Protein AF-A0A939UZB9-F1 (afdb_monomer_lite)

pLDDT: mean 83.92, std 12.95, range [32.62, 92.62]

Structure (mmCIF, N/CA/C/O backbone):
data_AF-A0A939UZB9-F1
#
_entry.id   AF-A0A939UZB9-F1
#
loop_
_atom_site.group_PDB
_atom_site.id
_atom_site.type_symbol
_atom_site.label_atom_id
_atom_site.label_alt_id
_atom_site.label_comp_id
_atom_site.label_asym_id
_atom_site.label_entity_id
_atom_site.label_seq_id
_atom_site.pdbx_PDB_ins_code
_atom_site.Cartn_x
_atom_site.Cartn_y
_atom_site.Cartn_z
_atom_site.occupancy
_atom_site.B_iso_or_equiv
_atom_site.auth_seq_id
_atom_site.auth_comp_id
_atom_site.auth_asym_id
_atom_site.auth_atom_id
_atom_site.pdbx_PDB_model_num
ATOM 1 N N . MET A 1 1 ? -19.528 1.498 -3.788 1.00 32.62 1 MET A N 1
ATOM 2 C CA . MET A 1 1 ? -19.220 1.704 -2.357 1.00 32.62 1 MET A CA 1
ATOM 3 C C . MET A 1 1 ? -17.710 1.573 -2.183 1.00 32.62 1 MET A C 1
ATOM 5 O O . MET A 1 1 ? -17.194 0.469 -2.297 1.00 32.62 1 MET A O 1
ATOM 9 N N . ALA A 1 2 ? -16.983 2.690 -2.074 1.00 37.97 2 ALA A N 1
ATOM 10 C CA . ALA A 1 2 ? -15.524 2.686 -1.934 1.00 37.97 2 ALA A CA 1
ATOM 11 C C . ALA A 1 2 ? -15.168 2.285 -0.496 1.00 37.97 2 ALA A C 1
ATOM 13 O O . ALA A 1 2 ? -15.452 3.019 0.446 1.00 37.97 2 ALA A O 1
ATOM 14 N N . LYS A 1 3 ? -14.648 1.065 -0.334 1.00 42.09 3 LYS A N 1
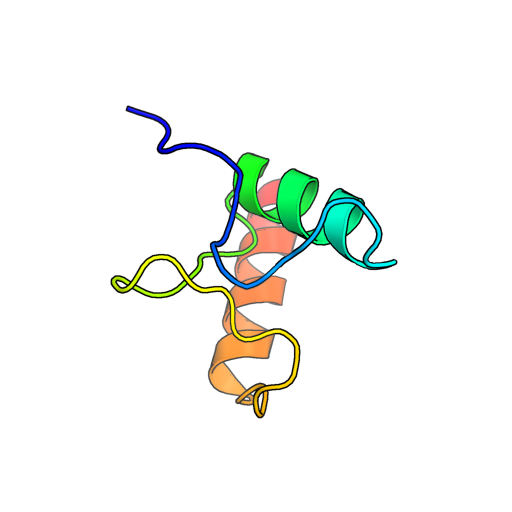ATOM 15 C CA . LYS A 1 3 ? -14.314 0.481 0.965 1.00 42.09 3 LYS A CA 1
ATOM 16 C C . LYS A 1 3 ? -13.044 1.146 1.496 1.00 42.09 3 LYS A C 1
ATOM 18 O O . LYS A 1 3 ? -12.043 1.205 0.790 1.00 42.09 3 LYS A O 1
ATOM 23 N N . THR A 1 4 ? -13.158 1.650 2.718 1.00 47.47 4 THR A N 1
ATOM 24 C CA . THR A 1 4 ? -12.199 2.416 3.514 1.00 47.47 4 THR A CA 1
ATOM 25 C C . THR A 1 4 ? -10.735 2.126 3.189 1.00 47.47 4 THR A C 1
ATOM 27 O O . THR A 1 4 ? -10.256 1.000 3.310 1.00 47.47 4 THR A O 1
ATOM 30 N N . THR A 1 5 ? -10.042 3.190 2.801 1.00 61.50 5 THR A N 1
ATOM 31 C CA . THR A 1 5 ? -8.609 3.346 2.551 1.00 61.50 5 THR A CA 1
ATOM 32 C C . THR A 1 5 ? -7.797 3.129 3.825 1.00 61.50 5 THR A C 1
ATOM 34 O O . THR A 1 5 ? -7.194 4.038 4.373 1.00 61.50 5 THR A O 1
ATOM 37 N N . SER A 1 6 ? -7.816 1.924 4.379 1.00 70.31 6 SER A N 1
ATOM 38 C CA . SER A 1 6 ? -6.875 1.520 5.422 1.00 70.31 6 SER A CA 1
ATOM 39 C C . SER A 1 6 ? -6.795 0.009 5.482 1.00 70.31 6 SER A C 1
ATOM 41 O O . SER A 1 6 ? -7.804 -0.685 5.604 1.00 70.31 6 SER A O 1
ATOM 43 N N . PHE A 1 7 ? -5.570 -0.487 5.381 1.00 85.06 7 PHE A N 1
ATOM 44 C CA . PHE A 1 7 ? -5.250 -1.892 5.557 1.00 85.06 7 PHE A CA 1
ATOM 45 C C . PHE A 1 7 ? -4.880 -2.121 7.021 1.00 85.06 7 PHE A C 1
ATOM 47 O O . PHE A 1 7 ? -4.196 -1.293 7.619 1.00 85.06 7 PHE A O 1
ATOM 54 N N . LYS A 1 8 ? -5.332 -3.233 7.610 1.00 87.56 8 LYS A N 1
ATOM 55 C CA . LYS A 1 8 ? -5.136 -3.534 9.043 1.00 87.56 8 LYS A CA 1
ATOM 56 C C . LYS A 1 8 ? -3.666 -3.589 9.467 1.00 87.56 8 LYS A C 1
ATOM 58 O O . LYS A 1 8 ? -3.353 -3.412 10.638 1.00 87.56 8 LYS A O 1
ATOM 63 N N . ASP A 1 9 ? -2.788 -3.885 8.524 1.00 88.31 9 ASP A N 1
ATOM 64 C CA . ASP A 1 9 ? -1.360 -4.112 8.703 1.00 88.31 9 ASP A CA 1
ATOM 65 C C . ASP A 1 9 ? -0.491 -2.930 8.250 1.00 88.31 9 ASP A C 1
ATOM 67 O O . ASP A 1 9 ? 0.724 -3.079 8.147 1.00 88.31 9 ASP A O 1
ATOM 71 N N . ILE A 1 10 ? -1.092 -1.765 7.991 1.00 87.38 10 ILE A N 1
ATOM 72 C CA . ILE A 1 10 ? -0.367 -0.529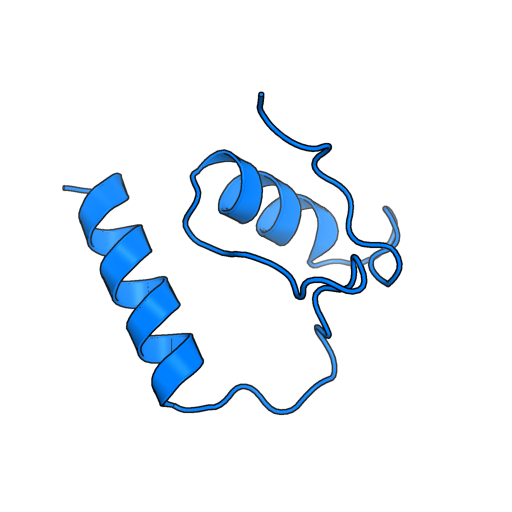 7.685 1.00 87.38 10 ILE A CA 1
ATOM 73 C C . ILE A 1 10 ? -0.726 0.522 8.730 1.00 87.38 10 ILE A C 1
ATOM 75 O O . ILE A 1 10 ? -1.894 0.857 8.929 1.00 87.38 10 ILE A O 1
ATOM 79 N N . LYS A 1 11 ? 0.295 1.068 9.383 1.00 89.31 11 LYS A N 1
ATOM 80 C CA . LYS A 1 11 ? 0.172 2.156 10.353 1.00 89.31 11 LYS A CA 1
ATOM 81 C C . LYS A 1 11 ? 0.431 3.491 9.668 1.00 89.31 11 LYS A C 1
ATOM 83 O O . LYS A 1 11 ? 1.230 3.578 8.743 1.00 89.31 11 LYS A O 1
ATOM 88 N N . SER A 1 12 ? -0.180 4.561 10.168 1.00 86.38 12 SER A N 1
ATOM 89 C CA . SER A 1 12 ? 0.046 5.927 9.665 1.00 86.38 1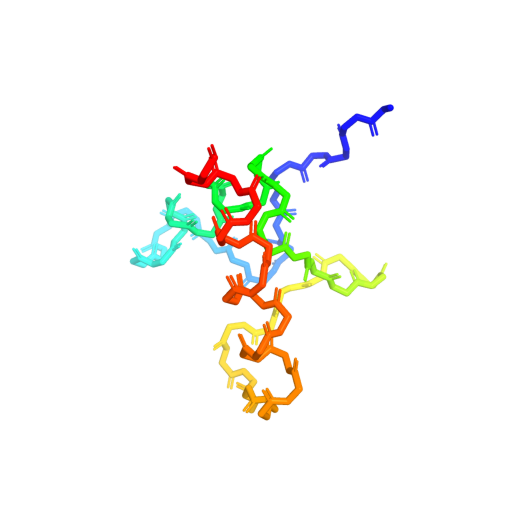2 SER A CA 1
ATOM 90 C C . SER A 1 12 ? 1.501 6.400 9.785 1.00 86.38 12 SER A C 1
ATOM 92 O O . SER A 1 12 ? 1.913 7.297 9.054 1.00 86.38 12 SER A O 1
ATOM 94 N N . SER A 1 13 ? 2.278 5.787 10.682 1.00 89.06 13 SER A N 1
ATOM 95 C CA . SER A 1 13 ? 3.716 6.013 10.853 1.00 89.06 13 SER A CA 1
ATOM 96 C C . SER A 1 13 ? 4.586 5.332 9.793 1.00 89.06 13 SER A C 1
ATOM 98 O O . SER A 1 13 ? 5.770 5.649 9.698 1.00 89.06 13 SER A O 1
ATOM 100 N N . ASP A 1 14 ? 4.047 4.381 9.025 1.00 89.19 14 ASP A N 1
ATOM 101 C CA . ASP A 1 14 ? 4.829 3.659 8.025 1.00 89.19 14 ASP A CA 1
ATOM 102 C C . ASP A 1 14 ? 5.162 4.575 6.846 1.00 89.19 14 ASP A C 1
ATOM 104 O O . ASP A 1 14 ? 4.296 5.268 6.307 1.00 89.19 14 ASP A O 1
ATOM 108 N N . TYR A 1 15 ? 6.414 4.538 6.386 1.00 90.19 15 TYR A N 1
ATOM 109 C CA . TYR A 1 15 ? 6.879 5.403 5.295 1.00 90.19 15 TYR A CA 1
ATOM 110 C C . TYR A 1 15 ? 6.078 5.211 3.993 1.00 90.19 15 TYR A C 1
ATOM 112 O O . TYR A 1 15 ? 5.927 6.144 3.206 1.00 90.19 15 TYR A O 1
ATOM 120 N N . PHE A 1 16 ? 5.530 4.010 3.775 1.00 88.44 16 PHE A N 1
ATOM 121 C CA . PHE A 1 16 ? 4.702 3.669 2.617 1.00 88.44 16 PHE A CA 1
ATOM 122 C C . PHE A 1 16 ? 3.210 3.957 2.814 1.00 88.44 16 PHE A C 1
ATOM 124 O O . PHE A 1 16 ? 2.466 3.845 1.844 1.00 88.44 16 PHE A O 1
ATOM 131 N N . TYR A 1 17 ? 2.752 4.359 4.007 1.00 89.56 17 TYR A N 1
ATOM 132 C CA . TYR A 1 17 ? 1.328 4.578 4.293 1.00 89.56 17 TYR A CA 1
ATOM 133 C C . TYR A 1 17 ? 0.672 5.481 3.246 1.00 89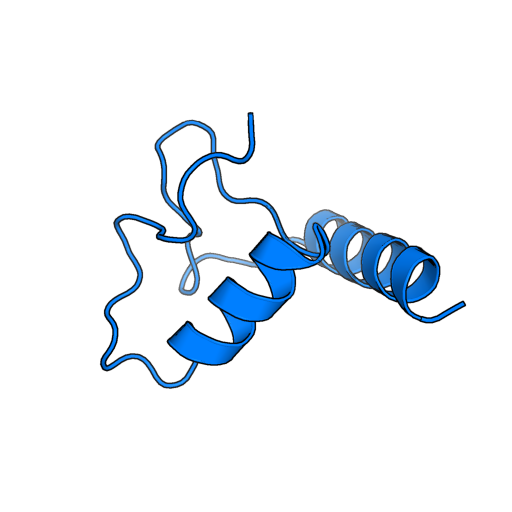.56 17 TYR A C 1
ATOM 135 O O . TYR A 1 17 ? -0.262 5.069 2.563 1.00 89.56 17 TYR A O 1
ATOM 143 N N . LYS A 1 18 ? 1.218 6.685 3.039 1.00 88.69 18 LYS A N 1
ATOM 144 C CA . LYS A 1 18 ? 0.661 7.659 2.087 1.00 88.69 18 LYS A CA 1
ATOM 145 C C . LYS A 1 18 ? 0.609 7.115 0.657 1.00 88.69 18 LYS A C 1
ATOM 147 O O . LYS A 1 18 ? -0.391 7.306 -0.030 1.00 88.69 18 LYS A O 1
ATOM 152 N N . ALA A 1 19 ? 1.661 6.417 0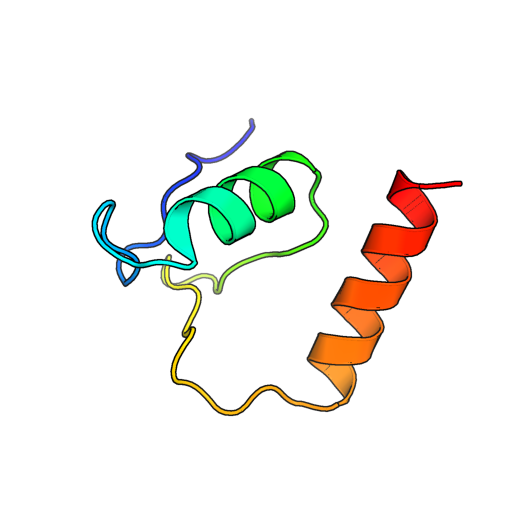.228 1.00 89.81 19 ALA A N 1
ATOM 153 C CA . ALA A 1 19 ? 1.740 5.840 -1.110 1.00 89.81 19 ALA A CA 1
ATOM 154 C C . ALA A 1 19 ? 0.702 4.727 -1.309 1.00 89.81 19 ALA A C 1
ATOM 156 O O . ALA A 1 19 ? 0.011 4.706 -2.327 1.00 89.81 19 ALA A O 1
ATOM 157 N N . THR A 1 20 ? 0.539 3.836 -0.328 1.00 88.62 20 THR A N 1
ATOM 158 C CA . THR A 1 20 ? -0.430 2.739 -0.412 1.00 88.62 20 THR A CA 1
ATOM 159 C C . THR A 1 20 ? -1.867 3.254 -0.393 1.00 88.62 20 THR A C 1
ATOM 161 O O . THR A 1 20 ? -2.710 2.742 -1.128 1.00 88.62 20 THR A O 1
ATOM 164 N N . ILE A 1 21 ? -2.152 4.286 0.404 1.00 87.81 21 ILE A N 1
ATOM 165 C CA . ILE A 1 21 ? -3.468 4.934 0.456 1.00 87.81 21 ILE A CA 1
ATOM 166 C C . ILE A 1 21 ? -3.810 5.545 -0.899 1.00 87.81 21 ILE A C 1
ATOM 168 O O . ILE A 1 21 ? -4.824 5.176 -1.488 1.00 87.81 21 ILE A O 1
ATOM 172 N N . TRP A 1 22 ? -2.921 6.384 -1.433 1.00 89.12 22 TRP A N 1
ATOM 173 C CA . TRP A 1 22 ? -3.087 6.984 -2.755 1.00 89.12 22 TRP A CA 1
ATOM 174 C C . TRP A 1 22 ? -3.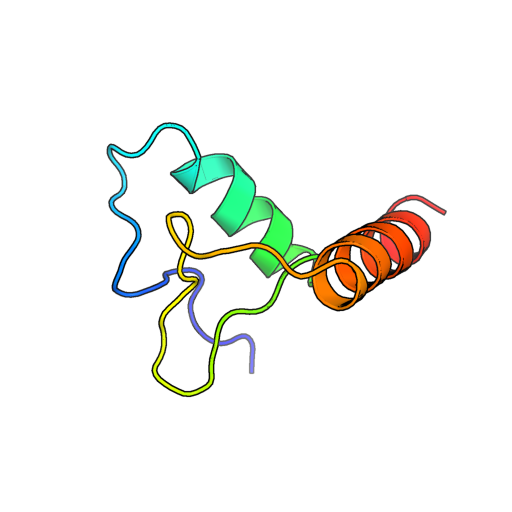290 5.918 -3.839 1.00 89.12 22 TRP A C 1
ATOM 176 O O . TRP A 1 22 ? -4.234 5.985 -4.626 1.00 89.12 22 TRP A O 1
ATOM 186 N N . ALA A 1 23 ? -2.450 4.882 -3.855 1.00 89.19 23 ALA A N 1
ATOM 187 C CA . ALA A 1 23 ? -2.540 3.828 -4.857 1.00 89.19 23 ALA A CA 1
ATOM 188 C C . ALA A 1 23 ? -3.845 3.021 -4.731 1.00 89.19 23 ALA A C 1
ATOM 190 O O . ALA A 1 23 ? -4.387 2.562 -5.737 1.00 89.19 23 ALA A O 1
ATOM 191 N N . SER A 1 24 ? -4.365 2.850 -3.514 1.00 88.69 24 SER A N 1
ATOM 192 C CA . SER A 1 24 ? -5.646 2.185 -3.257 1.00 88.69 24 SER A CA 1
ATOM 193 C C . SER A 1 24 ? -6.822 3.043 -3.737 1.00 88.69 24 SER A C 1
ATOM 195 O O . SER A 1 24 ? -7.705 2.543 -4.437 1.00 88.69 24 SER A O 1
ATOM 197 N N . GLU A 1 25 ? -6.798 4.354 -3.471 1.00 87.25 25 GLU A N 1
ATOM 198 C CA . GLU A 1 25 ? -7.800 5.319 -3.958 1.00 87.25 25 GLU A CA 1
ATOM 199 C C . GLU A 1 25 ? -7.877 5.346 -5.482 1.00 87.25 25 GLU A C 1
ATOM 201 O O . GLU A 1 25 ? -8.964 5.352 -6.065 1.00 87.25 25 GLU A O 1
ATOM 206 N N . LYS A 1 26 ? -6.717 5.302 -6.140 1.00 88.38 26 LYS A N 1
ATOM 207 C CA . LYS A 1 26 ? -6.609 5.236 -7.600 1.00 88.38 26 LYS A CA 1
ATOM 208 C C . LYS A 1 26 ? -6.847 3.834 -8.167 1.00 88.38 26 LYS A C 1
ATOM 210 O O . LYS A 1 26 ? -6.743 3.643 -9.373 1.00 88.38 26 LYS A O 1
ATOM 215 N N . LYS A 1 27 ? -7.196 2.853 -7.326 1.00 87.75 27 LYS A N 1
ATOM 216 C CA . LYS A 1 27 ? -7.429 1.442 -7.689 1.00 87.75 27 LYS A CA 1
ATOM 217 C C . LYS A 1 27 ? -6.219 0.745 -8.328 1.00 87.75 27 LYS A C 1
ATOM 219 O O . LYS A 1 27 ? -6.382 -0.325 -8.921 1.00 87.75 27 LYS A O 1
ATOM 224 N N . ILE A 1 28 ? -5.021 1.312 -8.172 1.00 89.19 28 ILE A N 1
ATOM 225 C CA . ILE A 1 28 ? -3.744 0.778 -8.665 1.00 89.19 28 ILE A CA 1
ATOM 226 C C . ILE A 1 28 ? -3.360 -0.464 -7.862 1.00 89.19 28 ILE A C 1
ATOM 228 O O . ILE A 1 28 ? -2.996 -1.496 -8.429 1.00 89.19 28 ILE A O 1
ATOM 232 N N . VAL A 1 29 ? -3.522 -0.401 -6.541 1.00 88.50 29 VAL A N 1
ATOM 233 C CA . VAL A 1 29 ? -3.308 -1.542 -5.648 1.00 88.50 29 VAL A CA 1
ATOM 234 C C . VAL A 1 29 ? -4.616 -1.989 -5.011 1.00 88.50 29 VAL A C 1
ATOM 236 O O . VAL A 1 29 ? -5.569 -1.223 -4.883 1.00 88.50 29 VAL A O 1
ATOM 239 N N . ALA A 1 30 ? -4.669 -3.259 -4.627 1.00 85.06 30 ALA A N 1
ATOM 240 C CA . ALA A 1 30 ? -5.762 -3.829 -3.858 1.00 85.06 30 ALA A CA 1
ATOM 241 C C . ALA A 1 30 ? -5.164 -4.740 -2.790 1.00 85.06 30 ALA A C 1
ATOM 243 O O . ALA A 1 30 ? -4.210 -5.469 -3.064 1.00 85.06 30 ALA A O 1
ATOM 244 N N . GLY A 1 31 ? -5.717 -4.680 -1.583 1.00 85.50 31 GLY A N 1
ATOM 245 C CA . GLY A 1 31 ? -5.363 -5.620 -0.529 1.00 85.50 31 GLY A CA 1
ATOM 246 C C . GLY A 1 31 ? -6.077 -6.954 -0.689 1.00 85.50 31 GLY A C 1
ATOM 247 O O . GLY A 1 31 ? -6.818 -7.204 -1.642 1.00 85.50 31 GLY A O 1
ATOM 248 N N . TYR A 1 32 ? -5.855 -7.807 0.293 1.00 86.12 32 TYR A N 1
ATOM 249 C CA . TYR A 1 32 ? -6.460 -9.118 0.404 1.00 86.12 32 TYR A CA 1
ATOM 250 C C . TYR A 1 32 ? -7.863 -9.024 1.021 1.00 86.12 32 TYR A C 1
ATOM 252 O O . TYR A 1 32 ? -8.237 -8.037 1.660 1.00 86.12 32 TYR A O 1
ATOM 260 N N . SER A 1 33 ? -8.656 -10.082 0.844 1.00 84.62 33 SER A N 1
ATOM 261 C CA . SER A 1 33 ? -10.017 -10.185 1.390 1.00 84.62 33 SER A CA 1
ATOM 262 C C . SER A 1 33 ? -10.068 -10.129 2.922 1.00 84.62 33 SER A C 1
ATOM 264 O O . SER A 1 33 ? -11.081 -9.712 3.480 1.00 84.62 33 SER A O 1
ATOM 266 N N . ASP A 1 34 ? -8.971 -10.493 3.593 1.00 85.50 34 ASP A N 1
ATOM 267 C CA . ASP A 1 34 ? -8.786 -10.426 5.050 1.00 85.50 34 ASP A CA 1
ATOM 268 C C . ASP A 1 34 ? -8.619 -8.982 5.589 1.00 85.50 34 ASP A C 1
ATOM 270 O O . ASP A 1 34 ? -8.643 -8.753 6.804 1.00 85.50 34 ASP A O 1
ATOM 274 N N . GLY A 1 35 ? -8.510 -7.991 4.694 1.00 85.38 35 GLY A N 1
ATOM 275 C CA . GLY A 1 35 ? -8.331 -6.578 5.027 1.00 85.38 35 GLY A CA 1
ATOM 276 C C . GLY A 1 35 ? -6.872 -6.157 5.223 1.00 85.38 35 GLY A C 1
ATOM 277 O O . GLY A 1 35 ? -6.631 -5.078 5.764 1.00 85.38 35 GLY A O 1
ATOM 278 N N . THR A 1 36 ? -5.911 -6.984 4.809 1.00 87.88 36 THR A N 1
ATOM 279 C CA . THR A 1 36 ? -4.470 -6.683 4.861 1.00 87.88 36 THR A CA 1
ATOM 280 C C . THR A 1 36 ? -3.904 -6.324 3.485 1.00 87.88 36 THR A C 1
ATOM 282 O O . THR A 1 36 ? -4.506 -6.629 2.454 1.00 87.88 36 THR A O 1
ATOM 285 N N . PHE A 1 37 ? -2.737 -5.684 3.447 1.00 87.88 37 PHE A N 1
ATOM 286 C CA . PHE A 1 37 ? -1.975 -5.397 2.226 1.00 87.88 37 PHE A CA 1
ATOM 287 C C . PHE A 1 37 ? -0.735 -6.289 2.070 1.00 87.88 37 PHE A C 1
ATOM 289 O O . PHE A 1 37 ? -0.319 -6.592 0.954 1.00 87.88 37 PHE A O 1
ATOM 296 N N . LYS A 1 38 ? -0.180 -6.758 3.187 1.00 88.69 38 LYS A N 1
ATOM 297 C CA . LYS A 1 38 ? 1.041 -7.559 3.336 1.00 88.69 38 LYS A CA 1
ATOM 298 C C . LYS A 1 38 ? 2.275 -6.867 2.739 1.00 88.69 38 LYS A C 1
ATOM 300 O O . LYS A 1 38 ? 2.945 -7.471 1.902 1.00 88.69 38 LYS A O 1
ATOM 305 N N . PRO A 1 39 ? 2.625 -5.637 3.177 1.00 84.62 39 PRO A N 1
ATOM 306 C CA . PRO A 1 39 ? 3.750 -4.878 2.617 1.00 84.62 39 PRO A CA 1
ATOM 307 C C . PRO A 1 39 ? 5.107 -5.571 2.814 1.00 84.62 39 PRO A C 1
ATOM 309 O O . PRO A 1 39 ? 5.995 -5.426 1.984 1.00 84.62 39 PRO A O 1
ATOM 312 N N . GLN A 1 40 ? 5.262 -6.350 3.890 1.00 85.75 40 GLN A N 1
ATOM 313 C CA . GLN A 1 40 ? 6.471 -7.142 4.162 1.00 85.75 40 GLN A CA 1
ATOM 314 C C . GLN A 1 40 ? 6.436 -8.545 3.529 1.00 85.75 40 GLN A C 1
ATOM 316 O O . GLN A 1 40 ? 7.364 -9.336 3.694 1.00 85.75 40 GLN A O 1
ATOM 321 N N . GLY A 1 41 ? 5.354 -8.890 2.827 1.00 85.19 41 GLY A N 1
ATOM 322 C CA . GLY A 1 41 ? 5.220 -10.165 2.137 1.00 85.19 41 GLY A CA 1
ATOM 323 C C . GLY A 1 41 ? 6.045 -10.223 0.851 1.00 85.19 41 GLY A C 1
ATOM 324 O O . GLY A 1 41 ? 6.458 -9.209 0.291 1.00 85.19 41 GLY A O 1
ATOM 325 N N . LYS A 1 42 ? 6.250 -11.436 0.327 1.00 85.56 42 LYS A N 1
ATOM 326 C CA . LYS A 1 42 ? 6.861 -11.611 -0.998 1.00 85.56 42 LYS A CA 1
ATOM 327 C C . LYS A 1 42 ? 5.918 -11.075 -2.076 1.00 85.56 42 LYS A C 1
ATOM 329 O O . LYS A 1 42 ? 4.846 -11.639 -2.289 1.00 85.56 42 LYS A O 1
ATOM 334 N N . CYS A 1 43 ? 6.347 -10.038 -2.791 1.00 85.31 43 CYS A N 1
ATOM 335 C CA . CYS A 1 43 ? 5.656 -9.571 -3.988 1.00 85.31 43 CYS A CA 1
ATOM 336 C C . CYS A 1 43 ? 5.912 -10.547 -5.147 1.00 85.31 43 CYS A C 1
ATOM 338 O O . CYS A 1 43 ? 7.048 -10.744 -5.583 1.00 85.31 43 CYS A O 1
ATOM 340 N N . LEU A 1 44 ? 4.857 -11.192 -5.643 1.00 89.12 44 LEU A N 1
ATOM 341 C CA . LEU A 1 44 ? 4.938 -12.091 -6.794 1.00 89.12 44 LEU A CA 1
ATOM 342 C C . LEU A 1 44 ? 5.052 -11.280 -8.092 1.00 89.12 44 LEU A C 1
ATOM 344 O O . LEU A 1 44 ? 4.410 -10.242 -8.235 1.00 89.12 44 LEU A O 1
ATOM 348 N N . ARG A 1 45 ? 5.761 -11.800 -9.107 1.00 90.50 45 ARG A N 1
ATOM 349 C CA . ARG A 1 45 ? 5.880 -11.128 -10.425 1.00 90.50 45 ARG A CA 1
ATOM 350 C C . ARG A 1 45 ? 4.516 -10.765 -11.023 1.00 90.50 45 ARG A C 1
ATOM 352 O O . ARG A 1 45 ? 4.330 -9.661 -11.516 1.00 90.50 45 ARG A O 1
ATOM 359 N N . ARG A 1 46 ? 3.533 -11.662 -10.890 1.00 90.25 46 ARG A N 1
ATOM 360 C CA . ARG A 1 46 ? 2.124 -11.428 -11.255 1.00 90.25 46 ARG A CA 1
ATOM 361 C C . ARG A 1 46 ? 1.528 -10.185 -10.583 1.00 90.25 46 ARG A C 1
ATOM 363 O O . ARG A 1 46 ? 0.794 -9.440 -11.226 1.00 90.25 46 ARG A O 1
ATOM 370 N N . GLN A 1 47 ? 1.808 -9.979 -9.298 1.00 88.25 47 GLN A N 1
ATOM 371 C CA . GLN A 1 47 ? 1.283 -8.837 -8.546 1.00 88.25 47 GLN A CA 1
ATOM 372 C C . GLN A 1 47 ? 1.915 -7.540 -9.046 1.00 88.25 47 GLN A C 1
ATOM 374 O O . GLN A 1 47 ? 1.192 -6.590 -9.324 1.00 88.25 47 GLN A O 1
ATOM 379 N N . MET A 1 48 ? 3.230 -7.549 -9.284 1.00 89.38 48 MET A N 1
ATOM 380 C CA . MET A 1 48 ? 3.936 -6.404 -9.860 1.00 89.38 48 MET A CA 1
ATOM 381 C C . MET A 1 48 ? 3.372 -6.007 -11.231 1.00 89.38 48 MET A C 1
ATOM 383 O O . MET A 1 48 ? 3.042 -4.845 -11.445 1.00 89.38 48 MET A O 1
ATOM 387 N N . VAL A 1 49 ? 3.179 -6.973 -12.138 1.00 92.38 49 VAL A N 1
ATOM 388 C CA . VAL A 1 49 ? 2.579 -6.711 -13.461 1.00 92.38 49 VAL A CA 1
ATOM 389 C C . VAL A 1 49 ? 1.163 -6.151 -13.328 1.00 92.38 49 VAL A C 1
ATOM 391 O O . VAL A 1 49 ? 0.796 -5.234 -14.053 1.00 92.38 49 VAL A O 1
ATOM 394 N N . THR A 1 50 ? 0.379 -6.648 -12.368 1.00 90.81 50 THR A N 1
ATOM 395 C CA . THR A 1 50 ? -0.974 -6.131 -12.113 1.00 90.81 50 THR A CA 1
ATOM 396 C C . THR A 1 50 ? -0.945 -4.669 -11.664 1.00 90.81 50 THR A C 1
ATOM 398 O O . THR A 1 50 ? -1.775 -3.882 -12.116 1.00 90.81 50 THR A O 1
ATOM 401 N N . PHE A 1 51 ? 0.002 -4.287 -10.802 1.00 90.00 51 PHE A N 1
ATOM 402 C CA . PHE A 1 51 ? 0.153 -2.897 -10.365 1.00 90.00 51 PHE A CA 1
ATOM 403 C C . PHE A 1 51 ? 0.569 -1.989 -11.519 1.00 90.00 51 PHE A C 1
ATOM 405 O O . PHE A 1 51 ? -0.045 -0.944 -11.707 1.00 90.00 51 PHE A O 1
ATOM 412 N N . LEU A 1 52 ? 1.545 -2.412 -12.326 1.00 91.94 52 LEU A N 1
ATOM 413 C CA . LEU A 1 52 ? 1.996 -1.660 -13.499 1.00 91.94 52 LEU A CA 1
ATOM 414 C C . LEU A 1 52 ? 0.875 -1.482 -14.527 1.00 91.94 52 LEU A C 1
ATOM 416 O O . LEU A 1 52 ? 0.641 -0.369 -14.978 1.00 91.94 52 LEU A O 1
ATOM 420 N N . TYR A 1 53 ? 0.128 -2.545 -14.835 1.00 92.62 53 TYR A N 1
ATOM 421 C CA . TYR A 1 53 ? -1.008 -2.482 -15.756 1.00 92.62 53 TYR A CA 1
ATOM 422 C C . TYR A 1 53 ? -2.090 -1.507 -15.277 1.00 92.62 53 TYR A C 1
ATOM 424 O O . TYR A 1 53 ? -2.629 -0.726 -16.053 1.00 92.62 53 TYR A O 1
ATOM 432 N N . LYS A 1 54 ? -2.414 -1.528 -13.982 1.00 90.81 54 LYS A N 1
ATOM 433 C CA . LYS A 1 54 ? -3.407 -0.607 -13.420 1.00 90.81 54 LYS A CA 1
ATOM 434 C C . LYS A 1 54 ? -2.896 0.828 -13.328 1.00 90.81 54 LYS A C 1
ATOM 436 O O . LYS A 1 54 ? -3.694 1.749 -13.452 1.00 90.81 54 LYS A O 1
ATOM 441 N N . TYR A 1 55 ? -1.598 1.010 -13.098 1.00 90.69 55 TYR A N 1
ATOM 442 C CA . TYR A 1 55 ? -0.962 2.320 -13.125 1.00 90.69 55 TYR A CA 1
ATOM 443 C C . TYR A 1 55 ? -0.984 2.919 -14.534 1.00 90.69 55 TYR A C 1
ATOM 445 O O . TYR A 1 55 ? -1.386 4.066 -14.683 1.00 90.69 55 TYR A O 1
ATOM 453 N N . ASP A 1 56 ? -0.653 2.129 -15.557 1.00 92.00 56 ASP A N 1
ATOM 454 C CA . ASP A 1 56 ? -0.757 2.521 -16.967 1.00 92.00 56 ASP A CA 1
ATOM 455 C C . ASP A 1 56 ? -2.185 2.966 -17.319 1.00 92.00 56 ASP A C 1
ATOM 457 O O . ASP A 1 56 ? -2.388 4.063 -17.824 1.00 92.00 56 ASP A O 1
ATOM 461 N N . LYS A 1 57 ? -3.200 2.197 -16.901 1.00 89.00 57 LYS A N 1
ATOM 462 C CA . LYS A 1 57 ? -4.621 2.568 -17.054 1.00 89.00 57 LYS A CA 1
ATOM 463 C C . LYS A 1 57 ? -5.057 3.826 -16.296 1.00 89.00 57 LYS A C 1
ATOM 465 O O . LYS A 1 57 ? -6.142 4.326 -16.567 1.00 89.00 57 LYS A O 1
ATOM 470 N N . TYR A 1 58 ? -4.296 4.262 -15.298 1.00 88.38 58 TYR A N 1
ATOM 471 C CA . TYR A 1 58 ? -4.565 5.490 -14.551 1.00 88.38 58 TYR A CA 1
ATOM 472 C C . TYR A 1 58 ? -3.827 6.700 -15.141 1.00 88.38 58 TYR A C 1
ATOM 474 O O . TYR A 1 58 ? -4.337 7.815 -15.053 1.00 88.38 58 TYR A O 1
ATOM 482 N N . ALA A 1 59 ? -2.615 6.491 -15.660 1.00 84.44 59 ALA A N 1
ATOM 483 C CA . ALA A 1 59 ? -1.732 7.544 -16.153 1.00 84.44 59 ALA A CA 1
ATOM 484 C C . ALA A 1 59 ? -1.924 7.867 -17.645 1.00 84.44 59 ALA A C 1
ATOM 486 O O . ALA A 1 59 ? -1.565 8.971 -18.055 1.00 84.44 59 ALA A O 1
ATOM 487 N N . GLY A 1 60 ? -2.445 6.918 -18.430 1.00 65.88 60 GLY A N 1
ATOM 488 C CA . GLY A 1 60 ? -2.876 7.119 -19.818 1.00 65.88 60 GLY A CA 1
ATOM 489 C C . GLY A 1 60 ? -4.305 7.628 -19.916 1.00 65.88 60 GLY A C 1
ATOM 490 O O . GLY A 1 60 ? -4.563 8.401 -20.861 1.00 65.88 60 GLY A O 1
#

Radius of gyration: 11.47 Å; chains: 1; bounding box: 26×20×31 Å

Sequence (60 aa):
MAKTTSFKDIKSSDYFYKATIWASEKKIVAGYSDGTFKPQGKCLRRQMVTFLYKYDKYAG

Secondary structure (DSSP, 8-state):
----S--TT--TTSTTHHHHHHHHHTTS----TTS---TTSPPPHHHHHHHHHHHHHHH-

Foldseek 3Di:
DLPDQDAPPDDPPDPCSVVSSVCVVLVLDDDDPVRHNPPVDDDDPVRVVSSVVSVVVSVD